Protein AF-A0A7Y6CDW0-F1 (afdb_monomer_lite)

Structure (mmCIF, N/CA/C/O backbone):
data_AF-A0A7Y6CDW0-F1
#
_entry.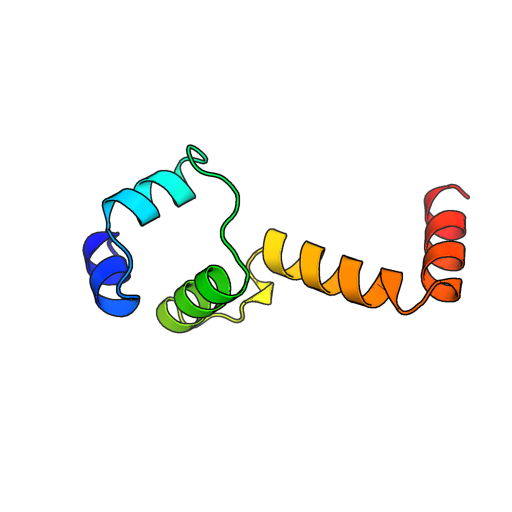id   AF-A0A7Y6CDW0-F1
#
loop_
_atom_site.group_PDB
_atom_site.id
_atom_site.type_symbol
_atom_site.label_atom_id
_atom_site.label_alt_id
_atom_site.label_comp_id
_atom_site.label_asym_id
_atom_site.label_entity_id
_atom_site.label_seq_id
_atom_site.pdbx_PDB_ins_code
_atom_site.Cartn_x
_atom_site.Cartn_y
_atom_site.Cartn_z
_atom_site.occupancy
_atom_site.B_iso_or_equiv
_atom_site.auth_seq_id
_atom_site.auth_comp_id
_atom_site.auth_asym_id
_atom_site.auth_atom_id
_atom_site.pdbx_PDB_model_num
ATOM 1 N N . MET A 1 1 ? 17.604 -9.353 -7.737 1.00 79.19 1 MET A N 1
ATOM 2 C CA . MET A 1 1 ? 17.166 -8.306 -8.691 1.00 79.19 1 MET A CA 1
ATOM 3 C C . MET A 1 1 ? 17.863 -6.994 -8.342 1.00 79.19 1 MET A C 1
ATOM 5 O O . MET A 1 1 ? 17.995 -6.717 -7.160 1.00 79.19 1 MET A O 1
ATOM 9 N N . THR A 1 2 ? 18.351 -6.217 -9.316 1.00 90.38 2 THR A N 1
ATOM 10 C CA . THR A 1 2 ? 18.938 -4.881 -9.061 1.00 90.38 2 THR A CA 1
ATOM 11 C C . THR A 1 2 ? 17.869 -3.791 -9.180 1.00 90.38 2 THR A C 1
ATOM 13 O O . THR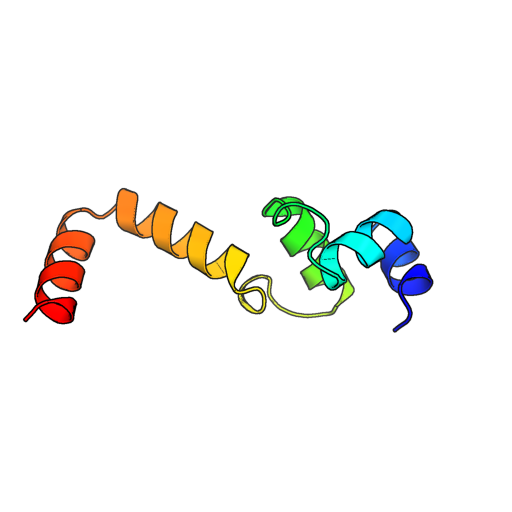 A 1 2 ? 16.868 -3.997 -9.865 1.00 90.38 2 THR A O 1
ATOM 16 N N . TYR A 1 3 ? 18.083 -2.604 -8.599 1.00 90.19 3 TYR A N 1
ATOM 17 C CA . TYR A 1 3 ? 17.136 -1.485 -8.752 1.00 90.19 3 TYR A CA 1
ATOM 18 C C . TYR A 1 3 ? 16.990 -1.009 -10.197 1.00 90.19 3 TYR A C 1
ATOM 20 O O . TYR A 1 3 ? 15.917 -0.572 -10.587 1.00 90.19 3 TYR A O 1
ATOM 28 N N . ARG A 1 4 ? 18.035 -1.140 -11.023 1.00 91.44 4 ARG A N 1
ATOM 29 C CA . ARG A 1 4 ? 17.946 -0.853 -12.464 1.00 91.44 4 ARG A CA 1
ATOM 30 C C . ARG A 1 4 ? 17.069 -1.868 -13.196 1.00 91.44 4 ARG A C 1
ATOM 32 O O . ARG A 1 4 ? 16.264 -1.480 -14.034 1.00 91.44 4 ARG A O 1
ATOM 39 N N . ALA A 1 5 ? 17.192 -3.151 -12.858 1.00 93.88 5 ALA A N 1
ATOM 40 C CA . ALA A 1 5 ? 16.335 -4.187 -13.424 1.00 93.88 5 ALA A CA 1
ATOM 41 C C . ALA A 1 5 ? 14.872 -4.009 -12.980 1.00 93.88 5 ALA A C 1
ATOM 43 O O . ALA A 1 5 ? 13.969 -4.114 -13.803 1.00 93.88 5 ALA A O 1
ATOM 44 N N . LEU A 1 6 ? 14.637 -3.673 -11.707 1.00 94.94 6 LEU A N 1
ATOM 45 C CA . LEU A 1 6 ? 13.292 -3.392 -11.199 1.00 94.94 6 LEU A CA 1
ATOM 46 C C . LEU A 1 6 ? 12.693 -2.120 -11.821 1.00 94.94 6 LEU A C 1
ATOM 48 O O . LEU A 1 6 ? 11.526 -2.120 -12.200 1.00 94.94 6 LEU A O 1
ATOM 52 N N . ALA A 1 7 ? 13.496 -1.070 -12.004 1.00 95.94 7 ALA A N 1
ATOM 53 C CA . ALA A 1 7 ? 13.107 0.146 -12.719 1.00 95.94 7 ALA A CA 1
ATOM 54 C C . ALA A 1 7 ? 12.647 -0.168 -14.148 1.00 95.94 7 ALA A C 1
ATOM 56 O O . ALA A 1 7 ? 11.579 0.261 -14.568 1.00 95.94 7 ALA A O 1
ATOM 57 N N . SER A 1 8 ? 13.410 -0.997 -14.867 1.00 95.75 8 SER A N 1
ATOM 58 C CA . SER A 1 8 ? 13.044 -1.422 -16.221 1.00 95.75 8 SER A CA 1
ATOM 59 C C . SER A 1 8 ? 11.739 -2.220 -16.269 1.00 95.75 8 SER A C 1
ATOM 61 O O . SER A 1 8 ? 11.033 -2.132 -17.265 1.00 95.75 8 SER A O 1
ATOM 63 N N . LYS A 1 9 ? 11.426 -3.005 -15.230 1.00 96.25 9 LYS A N 1
ATOM 64 C CA . LYS A 1 9 ? 10.183 -3.791 -15.161 1.00 96.25 9 LYS A CA 1
ATOM 65 C C . LYS A 1 9 ? 8.956 -2.954 -14.804 1.00 96.25 9 LYS A C 1
ATOM 67 O O . LYS A 1 9 ? 7.861 -3.276 -15.237 1.00 96.25 9 LYS A O 1
ATOM 72 N N . THR A 1 10 ? 9.139 -1.920 -13.990 1.00 96.25 10 THR A N 1
ATOM 73 C CA . THR A 1 10 ? 8.042 -1.125 -13.408 1.00 96.25 10 THR A CA 1
ATOM 74 C C . THR A 1 10 ? 7.817 0.207 -14.115 1.00 96.25 10 THR A C 1
ATOM 76 O O . THR A 1 10 ? 6.827 0.878 -13.851 1.00 96.25 10 THR A O 1
ATOM 79 N N . GLY A 1 11 ? 8.757 0.645 -14.959 1.00 96.06 11 GLY A N 1
ATOM 80 C CA . GLY A 1 11 ? 8.770 1.998 -15.522 1.00 96.06 11 GLY A CA 1
ATOM 81 C C . GLY A 1 11 ? 9.136 3.090 -14.507 1.00 96.06 11 GLY A C 1
ATOM 82 O O . GLY A 1 11 ? 9.209 4.265 -14.863 1.00 96.06 11 GLY A O 1
ATOM 83 N N . LEU A 1 12 ? 9.404 2.729 -13.248 1.00 95.81 12 LEU A N 1
ATOM 84 C CA . LEU A 1 12 ? 9.830 3.658 -12.206 1.00 95.81 12 LEU A CA 1
ATOM 85 C C . LEU A 1 12 ? 11.314 3.993 -12.354 1.00 95.81 12 LEU A C 1
ATOM 87 O O . LEU A 1 12 ? 12.115 3.174 -12.799 1.00 95.81 12 LEU A O 1
ATOM 91 N N . SER A 1 13 ? 11.730 5.186 -11.924 1.00 95.31 13 SER A N 1
ATOM 92 C CA . SER A 1 13 ? 13.153 5.530 -11.958 1.00 95.31 13 SER A CA 1
ATOM 93 C C . SER A 1 13 ? 13.936 4.766 -10.883 1.00 95.31 13 SER A C 1
ATOM 95 O O . SER A 1 13 ? 13.487 4.610 -9.746 1.00 95.31 13 SER A O 1
ATOM 97 N N . ALA A 1 14 ? 15.163 4.343 -11.202 1.00 93.56 14 ALA A N 1
ATOM 98 C CA . ALA A 1 14 ? 16.042 3.699 -10.220 1.00 93.56 14 ALA A CA 1
ATOM 99 C C . ALA A 1 14 ? 16.335 4.612 -9.010 1.00 93.56 14 ALA A C 1
ATOM 101 O O . ALA A 1 14 ? 16.498 4.126 -7.894 1.00 93.56 14 ALA A O 1
ATOM 102 N N . GLY A 1 15 ? 16.361 5.935 -9.217 1.00 93.44 15 GLY A N 1
ATOM 103 C CA . GLY A 1 15 ? 16.473 6.918 -8.137 1.00 93.44 15 GLY A CA 1
ATOM 104 C C . GLY A 1 15 ? 15.258 6.910 -7.208 1.00 93.44 15 GLY A C 1
ATOM 105 O O . GLY A 1 15 ? 15.419 6.900 -5.992 1.00 93.44 15 GLY A O 1
ATOM 106 N N . TYR A 1 16 ? 14.044 6.840 -7.760 1.00 93.25 16 TYR A N 1
ATOM 107 C CA . TYR A 1 16 ? 12.824 6.726 -6.962 1.00 93.25 16 TYR A CA 1
ATOM 108 C C . TYR A 1 16 ? 12.803 5.434 -6.137 1.00 93.25 16 TYR A C 1
ATOM 110 O O . TYR A 1 16 ? 12.588 5.493 -4.929 1.00 93.25 16 TYR A O 1
ATOM 118 N N . LEU A 1 17 ? 13.131 4.294 -6.755 1.00 93.50 17 LEU A N 1
ATOM 119 C CA . LEU A 1 17 ? 13.244 3.008 -6.058 1.00 93.50 17 LEU A CA 1
ATOM 120 C C . LEU A 1 17 ? 14.282 3.048 -4.930 1.00 93.50 17 LEU A C 1
ATOM 122 O O . LEU A 1 17 ? 14.015 2.564 -3.832 1.00 93.50 17 LEU A O 1
ATOM 126 N N . ASN A 1 18 ? 15.436 3.680 -5.168 1.00 91.50 18 ASN A N 1
ATOM 127 C CA . ASN A 1 18 ? 16.429 3.909 -4.121 1.00 91.50 18 ASN A CA 1
ATOM 128 C C . ASN A 1 18 ? 15.826 4.692 -2.954 1.00 91.50 18 ASN A C 1
ATOM 130 O O . ASN A 1 18 ? 15.989 4.296 -1.804 1.00 91.50 18 ASN A O 1
ATOM 134 N N . HIS A 1 19 ? 15.120 5.788 -3.222 1.00 91.50 19 HIS A N 1
ATOM 135 C CA . HIS A 1 19 ? 14.530 6.575 -2.146 1.00 91.50 19 HIS A CA 1
ATOM 136 C C . HIS A 1 19 ? 13.446 5.826 -1.366 1.00 91.50 19 HIS A C 1
ATOM 138 O O . HIS A 1 19 ? 13.373 6.015 -0.153 1.00 91.50 19 HIS A O 1
ATOM 144 N N . LEU A 1 20 ? 12.643 4.988 -2.033 1.00 90.75 20 LEU A N 1
ATOM 145 C CA . LEU A 1 20 ? 11.639 4.150 -1.375 1.00 90.75 20 LEU A CA 1
ATOM 146 C C . LEU A 1 20 ? 12.284 3.184 -0.380 1.00 90.75 20 LEU A C 1
ATOM 148 O O . LEU A 1 20 ? 11.861 3.119 0.768 1.00 90.75 20 LEU A O 1
ATOM 152 N N . VAL A 1 21 ? 13.344 2.484 -0.792 1.00 88.56 21 VAL A N 1
ATOM 153 C CA . VAL A 1 21 ? 14.027 1.517 0.082 1.00 88.56 21 VAL A CA 1
ATOM 154 C C . VAL A 1 21 ? 14.683 2.194 1.284 1.00 88.56 21 VAL A C 1
ATOM 156 O O . VAL A 1 21 ? 14.668 1.650 2.383 1.00 88.56 21 VAL A O 1
ATOM 159 N N . HIS A 1 22 ? 15.244 3.389 1.096 1.00 88.75 22 HIS A N 1
ATOM 160 C CA . HIS A 1 22 ? 15.941 4.103 2.168 1.00 88.75 22 HIS A CA 1
ATOM 161 C C . HIS A 1 22 ? 15.014 4.989 3.019 1.00 88.75 22 HIS A C 1
ATOM 163 O O . HIS A 1 22 ? 15.506 5.717 3.874 1.00 88.75 22 HIS A O 1
ATOM 169 N N . GLY A 1 23 ? 13.695 4.972 2.787 1.00 81.38 23 GLY A N 1
ATOM 170 C CA . GLY A 1 23 ? 12.725 5.746 3.575 1.00 81.38 23 GLY A CA 1
ATOM 171 C C . GLY A 1 23 ? 12.828 7.268 3.408 1.00 81.38 23 GLY A C 1
ATOM 172 O O . GLY A 1 23 ? 12.248 8.018 4.185 1.00 81.38 23 GLY A O 1
ATOM 173 N N . ASN A 1 24 ? 13.540 7.742 2.382 1.00 81.56 24 ASN A N 1
ATOM 174 C CA . ASN A 1 24 ? 13.761 9.170 2.119 1.00 81.56 24 ASN A CA 1
ATOM 175 C C . ASN A 1 24 ? 12.632 9.807 1.289 1.00 81.56 24 ASN A C 1
ATOM 177 O O . ASN A 1 24 ? 12.740 10.949 0.837 1.00 81.56 24 ASN A O 1
ATOM 181 N N . ARG A 1 25 ? 11.561 9.055 1.029 1.00 79.69 25 ARG A N 1
ATOM 182 C CA . ARG A 1 25 ? 10.345 9.507 0.351 1.00 79.69 25 ARG A CA 1
ATOM 183 C C . ARG A 1 25 ? 9.124 9.053 1.146 1.00 79.69 25 ARG A C 1
ATOM 185 O O . ARG A 1 25 ? 9.208 8.046 1.848 1.00 79.69 25 ARG A O 1
ATOM 192 N N . PRO A 1 26 ? 7.993 9.765 1.009 1.00 86.19 26 PRO A N 1
ATOM 193 C CA . PRO A 1 26 ? 6.721 9.295 1.529 1.00 86.19 26 PRO A CA 1
ATOM 194 C C . PRO A 1 26 ? 6.399 7.886 1.033 1.00 86.19 26 PRO A C 1
ATOM 196 O O . PRO A 1 26 ? 6.825 7.481 -0.054 1.00 86.19 26 PRO A O 1
ATOM 199 N N . VAL A 1 27 ? 5.602 7.179 1.827 1.00 86.06 27 VAL A N 1
ATOM 200 C CA . VAL A 1 27 ? 5.021 5.889 1.458 1.00 86.06 27 VAL A CA 1
ATOM 201 C C . VAL A 1 27 ? 4.339 6.002 0.077 1.00 86.06 27 VAL A C 1
ATOM 203 O O . VAL A 1 27 ? 3.585 6.953 -0.141 1.00 86.06 27 VAL A O 1
ATOM 206 N N . PRO A 1 28 ? 4.587 5.069 -0.863 1.00 92.06 28 PRO A N 1
ATOM 207 C CA . PRO A 1 28 ? 4.042 5.138 -2.221 1.00 92.06 28 PRO A CA 1
ATOM 208 C C . PRO A 1 28 ? 2.521 4.914 -2.258 1.00 92.06 28 PRO A C 1
ATOM 210 O O . PRO A 1 28 ? 1.967 4.265 -1.369 1.00 92.06 28 PRO A O 1
ATOM 213 N N . SER A 1 29 ? 1.837 5.406 -3.300 1.00 94.44 29 SER A N 1
ATOM 214 C CA . SER A 1 29 ? 0.404 5.142 -3.547 1.00 94.44 29 SER A CA 1
ATOM 215 C C . SER A 1 29 ? 0.120 3.646 -3.771 1.00 94.44 29 SER A C 1
ATOM 217 O O . SER A 1 29 ? 1.053 2.871 -3.978 1.00 94.44 29 SER A O 1
ATOM 219 N N . ASN A 1 30 ? -1.153 3.229 -3.707 1.00 95.25 30 ASN A N 1
ATOM 220 C CA . ASN A 1 30 ? -1.530 1.823 -3.930 1.00 95.25 30 ASN A CA 1
ATOM 221 C C . ASN A 1 30 ? -1.111 1.365 -5.334 1.00 95.25 30 ASN A C 1
ATOM 223 O O . ASN A 1 30 ? -0.415 0.365 -5.435 1.00 95.25 30 ASN A O 1
ATOM 227 N N . ASP A 1 31 ? -1.363 2.169 -6.369 1.00 95.81 31 ASP A N 1
ATOM 228 C CA . ASP A 1 31 ? -0.971 1.872 -7.756 1.00 95.81 31 ASP A CA 1
ATOM 229 C C . ASP A 1 31 ? 0.535 1.591 -7.905 1.00 95.81 31 ASP A C 1
ATOM 231 O O . ASP A 1 31 ? 0.962 0.686 -8.627 1.00 95.81 31 ASP A O 1
ATOM 235 N N . VAL A 1 32 ? 1.375 2.360 -7.200 1.00 96.06 32 VAL A N 1
ATOM 236 C CA . VAL A 1 32 ? 2.828 2.147 -7.208 1.00 96.06 32 VAL A CA 1
ATOM 237 C C . VAL A 1 32 ? 3.183 0.856 -6.473 1.00 96.06 32 VAL A C 1
ATOM 239 O O . VAL A 1 32 ? 4.057 0.122 -6.933 1.00 96.06 32 VAL A O 1
ATOM 242 N N . VAL A 1 33 ? 2.520 0.559 -5.353 1.00 96.75 33 VAL A N 1
ATOM 243 C CA . VAL A 1 33 ? 2.715 -0.706 -4.634 1.00 96.75 33 VAL A CA 1
ATOM 244 C C . VAL A 1 33 ? 2.295 -1.900 -5.490 1.00 96.75 33 VAL A C 1
ATOM 246 O O . VAL A 1 33 ? 3.059 -2.852 -5.583 1.00 96.75 33 VAL A O 1
ATOM 249 N N . GLU A 1 34 ? 1.151 -1.838 -6.164 1.00 97.44 34 GLU A N 1
ATOM 250 C CA . GLU A 1 34 ? 0.664 -2.886 -7.069 1.00 97.44 34 GLU A CA 1
ATOM 251 C C . GLU A 1 34 ? 1.627 -3.110 -8.239 1.00 97.44 34 GLU A C 1
ATOM 253 O O . GLU A 1 34 ? 1.986 -4.246 -8.551 1.00 97.44 34 GLU A O 1
ATOM 258 N N . THR A 1 35 ? 2.142 -2.026 -8.826 1.00 97.88 35 THR A N 1
ATOM 259 C CA . THR A 1 35 ? 3.167 -2.090 -9.878 1.00 97.88 35 THR A CA 1
ATOM 260 C C . THR A 1 35 ? 4.438 -2.789 -9.381 1.00 97.88 35 THR A C 1
ATOM 262 O O . THR A 1 35 ? 5.012 -3.632 -10.076 1.00 97.88 35 THR A O 1
ATOM 265 N N . LEU A 1 36 ? 4.899 -2.453 -8.171 1.00 96.12 36 LEU A N 1
ATOM 266 C CA . LEU A 1 36 ? 6.063 -3.089 -7.551 1.00 96.12 36 LEU A CA 1
ATOM 267 C C . LEU A 1 36 ? 5.804 -4.567 -7.249 1.00 96.12 36 LEU A C 1
ATOM 269 O O . LEU A 1 36 ? 6.668 -5.394 -7.535 1.00 96.12 36 LEU A O 1
ATOM 273 N N . ALA A 1 37 ? 4.635 -4.883 -6.697 1.00 97.00 37 ALA A N 1
ATOM 274 C CA . ALA A 1 37 ? 4.209 -6.228 -6.336 1.00 97.00 37 ALA A CA 1
ATOM 275 C C . ALA A 1 37 ? 4.194 -7.147 -7.565 1.00 97.00 37 ALA A C 1
ATOM 277 O O . ALA A 1 37 ? 4.884 -8.166 -7.575 1.00 97.00 37 ALA A O 1
ATOM 278 N N . GLY A 1 38 ? 3.561 -6.707 -8.659 1.00 97.38 38 GLY A N 1
ATOM 279 C CA . GLY A 1 38 ? 3.553 -7.442 -9.925 1.00 97.38 38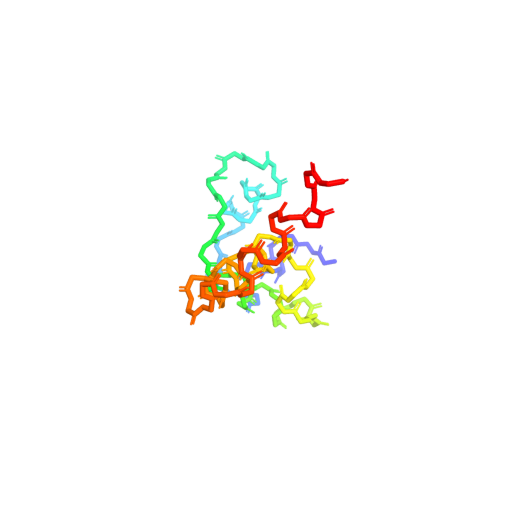 GLY A CA 1
ATOM 280 C C . GLY A 1 38 ? 4.954 -7.659 -10.510 1.00 97.38 38 GLY A C 1
ATOM 281 O O . GLY A 1 38 ? 5.275 -8.745 -10.984 1.00 97.38 38 GLY A O 1
ATOM 282 N N . ALA A 1 39 ? 5.848 -6.668 -10.427 1.00 96.94 39 ALA A N 1
ATOM 283 C CA . ALA A 1 39 ? 7.227 -6.828 -10.902 1.00 96.94 39 ALA A CA 1
ATOM 284 C C . ALA A 1 39 ? 8.097 -7.748 -10.019 1.00 96.94 39 ALA A C 1
ATOM 286 O O . ALA A 1 39 ? 9.128 -8.258 -10.487 1.00 96.94 39 ALA A O 1
ATOM 287 N N . LEU A 1 40 ? 7.707 -7.915 -8.752 1.00 95.25 40 LEU A N 1
ATOM 288 C CA . LEU A 1 40 ? 8.345 -8.765 -7.746 1.00 95.25 40 LEU A CA 1
ATOM 289 C C . LEU A 1 40 ? 7.721 -10.162 -7.646 1.00 95.25 40 LEU A C 1
ATOM 291 O O . LEU A 1 40 ? 8.287 -10.985 -6.930 1.00 95.25 40 LEU A O 1
ATOM 295 N N . ASP A 1 41 ? 6.636 -10.426 -8.378 1.00 96.44 41 ASP A N 1
ATOM 296 C CA . ASP A 1 41 ? 5.878 -11.683 -8.342 1.00 96.44 41 ASP A CA 1
ATOM 297 C C . ASP A 1 41 ? 5.346 -12.009 -6.934 1.00 96.44 41 ASP A C 1
ATOM 299 O O . ASP A 1 41 ? 5.486 -13.115 -6.414 1.00 96.44 41 ASP A O 1
ATOM 303 N N . VAL A 1 42 ? 4.786 -10.990 -6.277 1.00 97.56 42 VAL A N 1
ATOM 304 C CA . VAL A 1 42 ? 4.134 -11.104 -4.968 1.00 97.56 42 VAL A CA 1
ATOM 305 C C . VAL A 1 42 ? 2.807 -10.360 -4.979 1.00 97.56 42 VAL A C 1
ATOM 307 O O . VAL A 1 42 ? 2.624 -9.416 -5.744 1.00 97.56 42 VAL A O 1
ATOM 310 N N . GLU A 1 43 ? 1.903 -10.736 -4.080 1.00 98.00 43 GLU A N 1
ATOM 311 C CA . GLU A 1 43 ? 0.668 -9.983 -3.857 1.00 98.00 43 GLU A CA 1
ATOM 312 C C . GLU A 1 43 ? 0.957 -8.609 -3.210 1.00 98.00 43 GLU A C 1
ATOM 314 O O . GLU A 1 43 ? 1.868 -8.503 -2.372 1.00 98.00 43 GLU A O 1
ATOM 319 N N . PRO A 1 44 ? 0.184 -7.549 -3.519 1.00 97.62 44 PRO A N 1
ATOM 320 C CA . PRO A 1 44 ? 0.327 -6.231 -2.891 1.00 97.62 44 PRO A CA 1
ATOM 321 C C . PRO A 1 44 ? 0.249 -6.264 -1.356 1.00 97.62 44 PRO A C 1
ATOM 323 O O . PRO A 1 44 ? 0.883 -5.460 -0.672 1.00 97.62 44 PRO A O 1
ATOM 326 N N . GLU A 1 45 ? -0.455 -7.239 -0.779 1.00 96.94 45 GLU A N 1
ATOM 327 C CA . GLU A 1 45 ? -0.577 -7.453 0.663 1.00 96.94 45 GLU A CA 1
ATOM 328 C C . GLU A 1 45 ? 0.751 -7.809 1.350 1.00 96.94 45 GLU A C 1
ATOM 330 O O . GLU A 1 45 ? 0.863 -7.680 2.575 1.0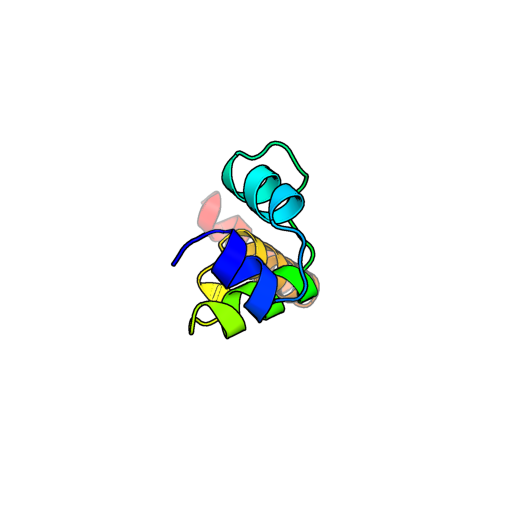0 96.94 45 GLU A O 1
ATOM 335 N N . HIS A 1 46 ? 1.792 -8.190 0.604 1.00 96.88 46 HIS A N 1
ATOM 336 C CA . HIS A 1 46 ? 3.139 -8.296 1.169 1.00 96.88 46 HIS A CA 1
ATOM 337 C C . HIS A 1 46 ? 3.646 -6.949 1.707 1.00 96.88 46 HIS A C 1
ATOM 339 O O . HIS A 1 46 ? 4.425 -6.918 2.665 1.00 96.88 46 HIS A O 1
ATOM 345 N N . PHE A 1 47 ? 3.157 -5.831 1.167 1.00 95.06 47 PHE A N 1
ATOM 346 C CA . PHE A 1 47 ? 3.483 -4.491 1.634 1.00 95.06 47 PHE A CA 1
ATOM 347 C C . PHE A 1 47 ? 2.578 -4.104 2.809 1.00 95.06 47 PHE A C 1
ATOM 349 O O . PHE A 1 47 ? 1.346 -4.112 2.729 1.00 95.06 47 PHE A O 1
ATOM 356 N N . ARG A 1 48 ? 3.191 -3.752 3.945 1.00 94.25 48 ARG A N 1
ATOM 357 C CA . ARG A 1 48 ? 2.465 -3.400 5.176 1.00 94.25 48 ARG A CA 1
ATOM 358 C C . ARG A 1 48 ? 1.543 -2.207 4.951 1.00 94.25 48 ARG A C 1
ATOM 360 O O . ARG A 1 48 ? 0.412 -2.207 5.420 1.00 94.25 48 ARG A O 1
ATOM 367 N N . GLU A 1 49 ? 2.026 -1.199 4.246 1.00 92.81 49 GLU A N 1
ATOM 368 C CA . GLU A 1 49 ? 1.327 0.058 4.024 1.00 92.81 49 GLU A CA 1
ATOM 369 C C . GLU A 1 49 ? 0.113 -0.111 3.112 1.00 92.81 49 GLU A C 1
ATOM 371 O O . GLU A 1 49 ? -0.858 0.626 3.269 1.00 92.81 49 GLU A O 1
ATOM 376 N N . TYR A 1 50 ? 0.156 -1.081 2.195 1.00 96.25 50 TYR A N 1
ATOM 377 C CA . TYR A 1 50 ? -0.995 -1.467 1.384 1.00 96.25 50 TYR A CA 1
ATOM 378 C C . TYR A 1 50 ? -2.060 -2.134 2.255 1.00 96.25 50 TYR A C 1
ATOM 380 O O . TYR A 1 50 ? -3.197 -1.670 2.300 1.00 96.25 50 TYR A O 1
ATOM 388 N N . ARG A 1 51 ? -1.676 -3.136 3.063 1.00 96.88 51 ARG A N 1
ATOM 389 C CA . ARG A 1 51 ? -2.603 -3.783 4.010 1.00 96.88 51 ARG A CA 1
ATOM 390 C C . ARG A 1 51 ? -3.245 -2.793 4.971 1.00 96.88 51 ARG A C 1
ATOM 392 O O . ARG A 1 51 ? -4.442 -2.883 5.208 1.00 96.88 51 ARG A O 1
ATOM 399 N N . LEU A 1 52 ? -2.463 -1.870 5.533 1.00 95.69 52 LEU A N 1
ATOM 400 C CA . LEU A 1 52 ? -2.987 -0.867 6.459 1.00 95.69 52 LEU A CA 1
ATOM 401 C C . LEU A 1 52 ? -4.037 0.016 5.785 1.00 95.69 52 LEU A C 1
ATOM 403 O O . LEU A 1 52 ? -5.102 0.192 6.360 1.00 95.69 52 LEU A O 1
ATOM 407 N N . ARG A 1 53 ? -3.778 0.505 4.566 1.00 95.25 53 ARG A N 1
ATOM 408 C CA . ARG A 1 53 ? -4.757 1.301 3.810 1.00 95.25 53 ARG A CA 1
ATOM 409 C C . ARG A 1 53 ? -6.035 0.518 3.526 1.00 95.25 53 ARG A C 1
ATOM 411 O O . ARG A 1 53 ? -7.106 0.970 3.910 1.00 95.25 53 ARG A O 1
ATOM 418 N N . VAL A 1 54 ? -5.912 -0.693 2.980 1.00 94.88 54 VAL A N 1
ATOM 419 C CA . VAL A 1 54 ? -7.065 -1.557 2.677 1.00 94.88 54 VAL A CA 1
ATOM 420 C C . VAL A 1 54 ? -7.879 -1.885 3.932 1.00 94.88 54 VAL A C 1
ATOM 422 O O . VAL A 1 54 ? -9.107 -1.908 3.890 1.00 94.88 54 VAL A O 1
ATOM 425 N N . ILE A 1 55 ? -7.216 -2.162 5.059 1.00 95.44 55 ILE A N 1
ATOM 426 C CA . ILE A 1 55 ? -7.902 -2.429 6.327 1.00 95.44 55 ILE A CA 1
ATOM 427 C C . ILE A 1 55 ? -8.620 -1.172 6.815 1.00 95.44 55 ILE A C 1
ATOM 429 O O . ILE A 1 55 ? -9.788 -1.273 7.177 1.00 95.44 55 ILE A O 1
ATOM 433 N N . THR A 1 56 ? -7.961 -0.012 6.809 1.00 94.75 56 THR A N 1
ATOM 434 C CA . THR A 1 56 ? -8.565 1.255 7.239 1.00 94.75 56 THR A CA 1
ATOM 435 C C . THR A 1 56 ? -9.802 1.588 6.411 1.00 94.75 56 THR A C 1
ATOM 437 O O . THR A 1 56 ? -10.864 1.778 6.991 1.00 94.75 56 THR A O 1
ATOM 440 N N . GLU A 1 57 ? -9.712 1.546 5.081 1.00 94.75 57 GLU A N 1
ATOM 441 C CA . GLU A 1 57 ? -10.846 1.820 4.184 1.00 94.75 57 GLU A CA 1
ATOM 442 C C . GLU A 1 57 ? -12.035 0.883 4.461 1.00 94.75 57 GLU A C 1
ATOM 444 O O . GLU A 1 57 ? -13.190 1.307 4.531 1.00 94.75 57 GLU A O 1
ATOM 449 N N . LYS A 1 58 ? -11.768 -0.410 4.684 1.00 95.25 58 LYS A N 1
ATOM 450 C CA . LYS A 1 58 ? -12.817 -1.386 5.020 1.00 95.25 58 LYS A CA 1
ATOM 451 C C . LYS A 1 58 ? -13.418 -1.150 6.403 1.00 95.25 58 LYS A C 1
ATOM 453 O O . LYS A 1 58 ? -14.617 -1.343 6.579 1.00 95.25 58 LYS A O 1
ATOM 458 N N . LEU A 1 59 ? -12.598 -0.771 7.380 1.00 95.56 59 LEU A N 1
ATOM 459 C CA . LEU A 1 59 ? -13.049 -0.457 8.732 1.00 95.56 59 LEU A CA 1
ATOM 460 C C . LEU A 1 59 ? -13.911 0.809 8.754 1.00 95.56 59 LEU A C 1
ATOM 462 O O . LEU A 1 59 ? -14.940 0.819 9.422 1.00 95.56 59 LEU A O 1
ATOM 466 N N . GLU A 1 60 ? -13.554 1.834 7.980 1.00 93.88 60 GLU A N 1
ATOM 467 C CA . GLU A 1 60 ? -14.354 3.055 7.820 1.00 93.88 60 GLU A CA 1
ATOM 468 C C . GLU A 1 60 ? -15.748 2.760 7.248 1.00 93.88 60 GLU A C 1
ATOM 470 O O . GLU A 1 60 ? -16.735 3.356 7.676 1.00 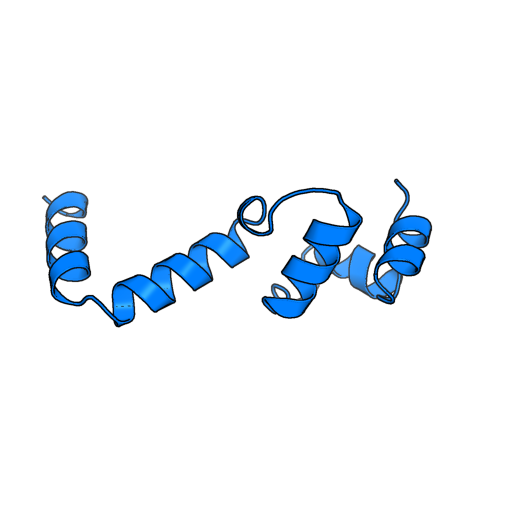93.88 60 GLU A O 1
ATOM 475 N N . ALA A 1 61 ? -15.858 1.778 6.350 1.00 96.62 61 ALA A N 1
ATOM 476 C CA . ALA A 1 61 ? -17.139 1.307 5.826 1.00 96.62 61 ALA A CA 1
ATOM 477 C C . ALA A 1 61 ? -17.927 0.401 6.802 1.00 96.62 61 ALA A C 1
ATOM 479 O O . ALA A 1 61 ? -19.057 0.014 6.500 1.00 96.62 61 ALA A O 1
ATOM 480 N N . MET A 1 62 ? -17.351 0.026 7.952 1.00 96.69 62 MET A N 1
ATOM 481 C CA . MET A 1 62 ? -17.918 -0.938 8.906 1.00 96.69 62 MET A CA 1
ATOM 482 C C . MET A 1 62 ? -17.801 -0.440 10.361 1.00 96.69 62 MET A C 1
ATOM 484 O O . MET A 1 62 ? -17.071 -1.041 11.159 1.00 96.69 62 MET A O 1
ATOM 488 N N . PRO A 1 63 ? -18.544 0.613 10.754 1.00 93.56 63 PRO A N 1
ATOM 489 C CA . PRO A 1 63 ? -18.416 1.231 12.079 1.00 93.56 63 PRO A CA 1
ATOM 490 C C . PRO A 1 63 ? -18.627 0.240 13.235 1.00 93.56 63 PRO A C 1
ATOM 492 O O . PRO A 1 63 ? -17.838 0.213 14.177 1.00 93.56 63 PRO A O 1
ATOM 495 N N . ASP A 1 64 ? -19.590 -0.681 13.126 1.00 96.25 64 ASP A N 1
ATOM 496 C CA . ASP A 1 64 ? -19.821 -1.695 14.165 1.00 96.25 64 ASP A CA 1
ATOM 497 C C . ASP A 1 64 ? -18.608 -2.616 14.386 1.00 96.25 64 ASP A C 1
ATOM 499 O O . ASP A 1 64 ? -18.393 -3.141 15.482 1.00 96.25 64 ASP A O 1
ATOM 503 N N . LEU A 1 65 ? -17.827 -2.882 13.332 1.00 95.75 65 LEU A N 1
ATOM 504 C CA . LEU A 1 65 ? -16.609 -3.683 13.436 1.00 95.75 65 LEU A CA 1
ATOM 505 C C . LEU A 1 65 ? -15.495 -2.895 14.131 1.00 95.75 65 LEU A C 1
ATOM 507 O O . LEU A 1 65 ? -14.774 -3.483 14.940 1.00 95.75 65 LEU A O 1
ATOM 511 N N . VAL A 1 66 ? -15.393 -1.590 13.863 1.00 95.12 66 VAL A N 1
ATOM 512 C CA . VAL A 1 66 ? -14.467 -0.684 14.557 1.00 95.12 66 VAL A CA 1
ATOM 513 C C . VAL A 1 66 ? -14.750 -0.684 16.053 1.00 95.12 66 VAL A C 1
ATOM 515 O O . VAL A 1 66 ? -13.832 -0.921 16.836 1.00 95.12 66 VAL A O 1
ATOM 518 N N . ASP A 1 67 ? -16.012 -0.540 16.457 1.00 95.62 67 ASP A N 1
ATOM 519 C CA . ASP A 1 67 ? -16.400 -0.544 17.871 1.00 95.62 67 ASP A CA 1
ATOM 520 C C . ASP A 1 67 ? -16.037 -1.858 18.572 1.00 95.62 67 ASP A C 1
ATOM 522 O O . ASP A 1 67 ? -15.503 -1.865 19.687 1.00 95.62 67 ASP A O 1
ATOM 526 N N . ARG A 1 68 ? -16.296 -2.999 17.920 1.00 96.12 68 ARG A N 1
ATOM 527 C CA . ARG A 1 68 ? -15.918 -4.316 18.459 1.00 96.12 68 ARG A CA 1
ATOM 528 C C . ARG A 1 68 ? -14.406 -4.468 18.578 1.00 96.12 68 ARG A C 1
ATOM 530 O O . ARG A 1 68 ? -13.930 -4.990 19.587 1.00 96.12 68 ARG A O 1
ATOM 537 N N . LEU A 1 69 ? -13.656 -4.028 17.569 1.00 95.06 69 LEU A N 1
ATOM 538 C CA . LEU A 1 69 ? -12.198 -4.067 17.589 1.00 95.06 69 LEU A CA 1
ATOM 539 C C . LEU A 1 69 ? -11.643 -3.168 18.701 1.00 95.06 69 LEU A C 1
ATOM 541 O O . LEU A 1 69 ? -10.793 -3.615 19.465 1.00 95.06 69 LEU A O 1
ATOM 545 N N . TYR A 1 70 ? -12.172 -1.953 18.853 1.00 94.56 70 TYR A N 1
ATOM 546 C CA . TYR A 1 70 ? -11.783 -1.020 19.908 1.00 94.56 70 TYR A CA 1
ATOM 547 C C . TYR A 1 70 ? -12.007 -1.613 21.303 1.00 94.56 70 TYR A C 1
ATOM 549 O O . TYR A 1 70 ? -11.095 -1.592 22.129 1.00 94.56 70 TYR A O 1
ATOM 557 N N . LYS A 1 71 ? -13.182 -2.207 21.558 1.00 96.62 71 LYS A N 1
ATOM 558 C CA . LYS A 1 71 ? -13.468 -2.893 22.831 1.00 96.62 71 LYS A CA 1
ATOM 559 C C . LYS A 1 71 ? -12.512 -4.055 23.092 1.00 96.62 71 LYS A C 1
ATOM 561 O O . LYS A 1 71 ? -12.089 -4.237 24.221 1.00 96.62 71 LYS A O 1
ATOM 566 N N . ARG A 1 72 ? -12.156 -4.830 22.062 1.00 96.50 72 ARG A N 1
ATOM 567 C CA . ARG A 1 72 ? -11.222 -5.960 22.191 1.00 96.50 72 ARG A CA 1
ATOM 568 C C . ARG A 1 72 ? -9.785 -5.522 22.488 1.00 96.50 72 ARG A C 1
ATOM 570 O O . ARG A 1 72 ? -9.067 -6.265 23.141 1.00 96.50 72 ARG A O 1
ATOM 577 N N . LEU A 1 73 ? -9.350 -4.381 21.954 1.00 95.31 73 LEU A N 1
ATOM 578 C CA . LEU A 1 73 ? -7.979 -3.887 22.123 1.00 95.31 73 LEU A CA 1
ATOM 579 C C . LEU A 1 73 ? -7.769 -3.102 23.426 1.00 95.31 73 LEU A C 1
ATOM 581 O O . LEU A 1 73 ? -6.636 -3.018 23.886 1.00 95.31 73 LEU A O 1
ATOM 585 N N . ASN A 1 74 ? -8.833 -2.522 23.991 1.00 93.25 74 ASN A N 1
ATOM 586 C CA . ASN A 1 74 ? -8.786 -1.729 25.228 1.00 93.25 74 ASN A CA 1
ATOM 587 C C . ASN A 1 74 ? -9.446 -2.419 26.436 1.00 93.25 74 ASN A C 1
ATOM 589 O O . ASN A 1 74 ? -9.530 -1.813 27.504 1.00 93.25 74 ASN A O 1
ATOM 593 N N . GLY A 1 75 ? -9.979 -3.627 26.241 1.00 68.56 75 GLY A N 1
ATOM 594 C CA . GLY A 1 75 ? -10.620 -4.445 2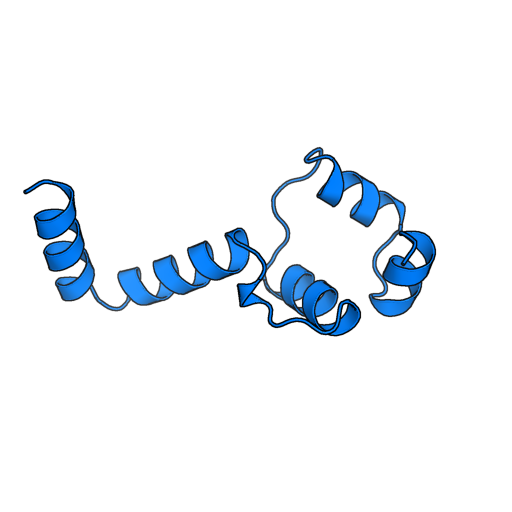7.273 1.00 68.56 75 GLY A CA 1
ATOM 595 C C . GLY A 1 75 ? -9.715 -5.522 27.844 1.00 68.56 75 GLY A C 1
ATOM 596 O O . GLY A 1 75 ? -8.590 -5.706 27.326 1.00 68.56 75 GLY A O 1
#

Foldseek 3Di:
DQLVLLCVQLVNDSVVVVCQVVVVDPDDDLVSLCSSCVSVVHDSVVDVVNVVVVVVVVCVVPVVVVVVVVVVVVD

Sequence (75 aa):
MTYRALASKTGLSAGYLNHLVHGNRPVPSNDVVETLAGALDVEPEHFREYRLRVITEKLEAMPDLVDRLYKRLNG

Secondary structure (DSSP, 8-state):
--HHHHHHHHS--HHHHHHHHTT-SPPPPHHHHHHHHHHHTS-GGGSHHHHHHHHHHHHHT-HHHHHHHHHHHH-

Radius of gyration: 16.18 Å; chains: 1; bounding box: 39×21×44 Å

pLDDT: mean 93.59, std 4.98, range [68.56, 98.0]